Protein AF-A0A1B6HWA6-F1 (afdb_monomer)

Organism: NCBI:txid320908

Secondary structure (DSSP, 8-state):
--TT--GGG-TTPPPP-S-----EETTEEHHHHHHTT-TT----S--SS--HHHH--TTS-----STT---PPP----TT----------S-S---S-----

Solvent-accessible surface area (backbone atoms only — not comparable to full-atom values): 7820 Å² total; per-residue (Å²): 133,78,82,90,67,75,73,89,80,54,92,79,66,84,78,88,86,73,74,86,76,92,54,65,55,96,92,36,56,51,63,62,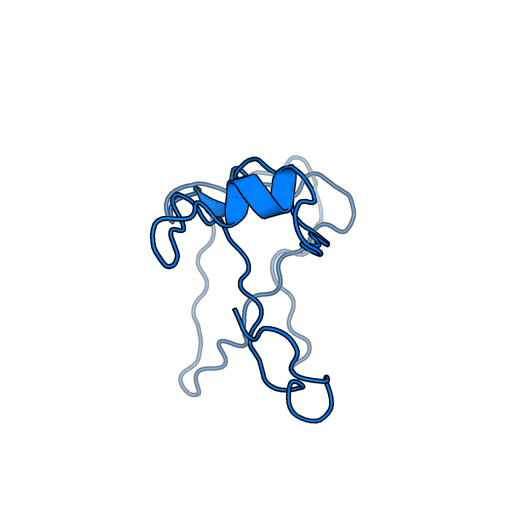35,31,74,69,51,45,94,86,35,76,81,76,98,74,71,100,62,77,56,68,83,65,73,56,54,97,86,55,87,84,82,78,86,56,92,87,59,79,80,87,74,77,89,76,82,48,98,85,65,83,89,87,84,84,87,86,88,77,92,67,94,75,83,88,89,81,88,81,93,124

pLDDT: mean 82.4, std 12.28, range [50.31, 95.62]

Structure (mmCIF, N/CA/C/O backbone):
data_AF-A0A1B6HWA6-F1
#
_entry.id   AF-A0A1B6HWA6-F1
#
loop_
_atom_site.group_PDB
_atom_site.id
_atom_site.type_symbol
_atom_site.label_atom_id
_atom_site.label_alt_id
_atom_site.label_comp_id
_atom_site.label_asym_id
_atom_site.label_entity_id
_atom_site.label_seq_id
_atom_site.pdbx_PDB_ins_code
_atom_site.Cartn_x
_atom_site.Cartn_y
_atom_site.Cartn_z
_atom_site.occupancy
_atom_site.B_iso_or_equiv
_atom_site.auth_seq_id
_atom_site.auth_comp_id
_atom_site.auth_asym_id
_atom_site.auth_atom_id
_atom_site.pdbx_PDB_model_num
ATOM 1 N N . GLY A 1 1 ? -3.814 -5.567 22.502 1.00 50.31 1 GLY A N 1
ATOM 2 C CA . GLY A 1 1 ? -3.941 -4.117 22.739 1.00 50.31 1 GLY A CA 1
ATOM 3 C C . GLY A 1 1 ? -3.300 -3.801 24.067 1.00 50.31 1 GLY A C 1
ATOM 4 O O . GLY A 1 1 ? -3.639 -4.461 25.038 1.00 50.31 1 GLY A O 1
ATOM 5 N N . GLN A 1 2 ? -2.345 -2.876 24.095 1.00 58.22 2 GLN A N 1
ATOM 6 C CA . GLN A 1 2 ? -1.526 -2.597 25.281 1.00 58.22 2 GLN A CA 1
ATOM 7 C C . GLN A 1 2 ? -2.215 -1.713 26.339 1.00 58.22 2 GLN A C 1
ATOM 9 O O . GLN A 1 2 ? -1.587 -1.381 27.327 1.00 58.22 2 GLN A O 1
ATOM 14 N N . GLY A 1 3 ? -3.508 -1.391 26.215 1.00 63.00 3 GLY A N 1
ATOM 15 C CA . GLY A 1 3 ? -4.258 -0.726 27.290 1.00 63.00 3 GLY A CA 1
ATOM 16 C C . GLY A 1 3 ? -3.696 0.653 27.663 1.00 63.00 3 GLY A C 1
ATOM 17 O O . GLY A 1 3 ? -3.472 1.471 26.782 1.00 63.00 3 GLY A O 1
ATOM 18 N N . ASP A 1 4 ? -3.501 0.891 28.962 1.00 60.31 4 ASP A N 1
ATOM 19 C CA . ASP A 1 4 ? -3.075 2.165 29.574 1.00 60.31 4 ASP A CA 1
ATOM 20 C C . ASP A 1 4 ? -1.556 2.214 29.850 1.00 60.31 4 ASP A C 1
ATOM 22 O O . ASP A 1 4 ? -1.097 2.732 30.866 1.00 60.31 4 ASP A O 1
ATOM 26 N N . PHE A 1 5 ? -0.750 1.576 28.996 1.00 61.00 5 PHE A N 1
ATOM 27 C CA . PHE A 1 5 ? 0.706 1.617 29.134 1.00 61.00 5 PHE A CA 1
ATOM 28 C C . PHE A 1 5 ? 1.262 2.913 28.537 1.00 61.00 5 PHE A C 1
ATOM 30 O O . PHE A 1 5 ? 1.055 3.208 27.361 1.00 61.00 5 PHE A O 1
ATOM 37 N N . SER A 1 6 ? 1.984 3.679 29.358 1.00 58.91 6 SER A N 1
ATOM 38 C CA . SER A 1 6 ? 2.620 4.931 28.957 1.00 58.91 6 SER A CA 1
ATOM 39 C C . SER A 1 6 ? 3.917 4.690 28.174 1.00 58.91 6 SER A C 1
ATOM 41 O O . SER A 1 6 ? 4.713 3.800 28.471 1.00 58.91 6 SER A O 1
ATOM 43 N N . GLU A 1 7 ? 4.099 5.517 27.149 1.00 55.41 7 GLU A N 1
ATOM 44 C CA . GLU A 1 7 ? 4.955 5.383 25.960 1.00 55.41 7 GLU A CA 1
ATOM 45 C C . GLU A 1 7 ? 6.469 5.175 26.182 1.00 55.41 7 GLU A C 1
ATOM 47 O O . GLU A 1 7 ? 7.207 4.976 25.217 1.00 55.41 7 GLU A O 1
ATOM 52 N N . LEU A 1 8 ? 6.967 5.175 27.424 1.00 55.25 8 LEU A N 1
ATOM 53 C CA . LEU A 1 8 ? 8.404 5.273 27.723 1.00 55.25 8 LEU A CA 1
ATOM 54 C C . LEU A 1 8 ? 9.242 4.059 27.262 1.00 55.25 8 LEU A C 1
ATOM 56 O O . LEU A 1 8 ? 10.463 4.156 27.192 1.00 55.25 8 LEU A O 1
ATOM 60 N N . PHE A 1 9 ? 8.609 2.932 26.921 1.00 54.94 9 PHE A N 1
ATOM 61 C CA . PHE A 1 9 ? 9.296 1.688 26.533 1.00 54.94 9 PHE A CA 1
ATOM 62 C C . PHE A 1 9 ? 8.869 1.126 25.168 1.00 54.94 9 PHE A C 1
ATOM 64 O O . PHE A 1 9 ? 9.230 0.002 24.827 1.00 5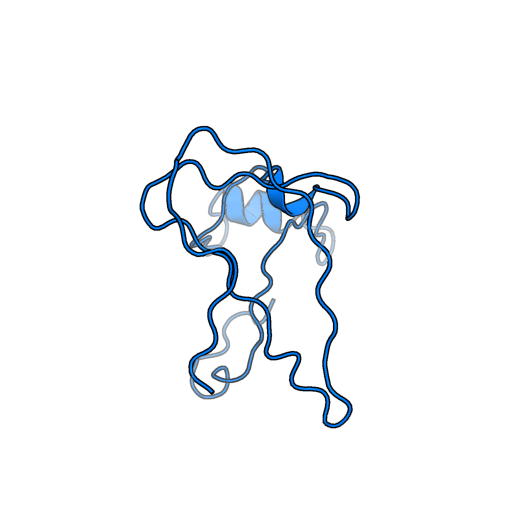4.94 9 PHE A O 1
ATOM 71 N N . LEU A 1 10 ? 8.099 1.879 24.375 1.00 56.84 10 LEU A N 1
ATOM 72 C CA . LEU A 1 10 ? 7.446 1.361 23.162 1.00 56.84 10 LEU A CA 1
ATOM 73 C C . LEU A 1 10 ? 8.151 1.730 21.851 1.00 56.84 10 LEU A C 1
ATOM 75 O O . LEU A 1 10 ? 7.665 1.380 20.778 1.00 56.84 10 LEU A O 1
ATOM 79 N N . GLY A 1 11 ? 9.329 2.356 21.918 1.00 53.75 11 GLY A N 1
ATOM 80 C CA . GLY A 1 11 ? 10.109 2.776 20.743 1.00 53.75 11 GLY A CA 1
ATOM 81 C C . GLY A 1 11 ? 10.578 1.647 19.809 1.00 53.75 11 GLY A C 1
ATOM 82 O O . GLY A 1 11 ? 11.199 1.929 18.788 1.00 53.75 11 GLY A O 1
ATOM 83 N N . HIS A 1 12 ? 10.294 0.382 20.136 1.00 59.97 12 HIS A N 1
ATOM 84 C CA . HIS A 1 12 ? 10.663 -0.798 19.346 1.00 59.97 12 HIS A CA 1
ATOM 85 C C . HIS A 1 12 ? 9.465 -1.672 18.937 1.00 59.97 12 HIS A C 1
ATOM 87 O O . HIS A 1 12 ? 9.659 -2.793 18.474 1.00 59.97 12 HIS A O 1
ATOM 93 N N . GLY A 1 13 ? 8.227 -1.202 19.127 1.00 61.81 13 GLY A N 1
ATOM 94 C CA . GLY A 1 13 ? 7.049 -1.913 18.635 1.00 61.81 13 GLY A CA 1
ATOM 95 C C . GLY A 1 13 ? 6.906 -1.750 17.124 1.00 61.81 13 GLY A C 1
ATOM 96 O O . GLY A 1 13 ? 6.794 -0.625 16.639 1.00 61.81 13 GLY A O 1
ATOM 97 N N . GLU A 1 14 ? 6.886 -2.854 16.377 1.00 68.50 14 GLU A N 1
ATOM 98 C CA . GLU A 1 14 ? 6.497 -2.797 14.968 1.00 68.50 14 GLU A CA 1
ATOM 99 C C . GLU A 1 14 ? 4.997 -2.512 14.856 1.00 68.50 14 GLU A C 1
ATOM 101 O O . GLU A 1 14 ? 4.156 -3.229 15.406 1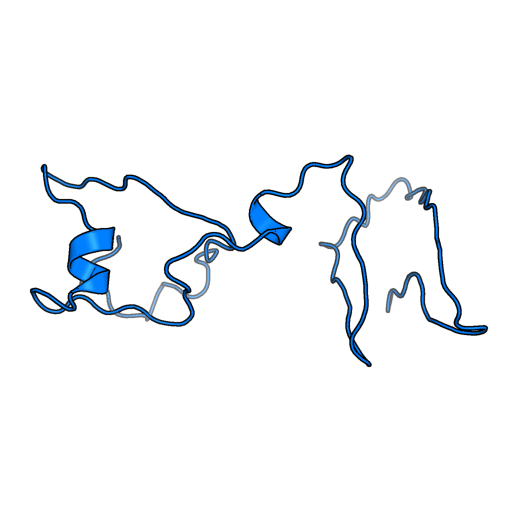.00 68.50 14 GLU A O 1
ATOM 106 N N . TRP A 1 15 ? 4.659 -1.438 14.146 1.00 74.00 15 TRP A N 1
ATOM 107 C CA . TRP A 1 15 ? 3.277 -1.099 13.834 1.00 74.00 15 TRP A CA 1
ATOM 108 C C . TRP A 1 15 ? 2.764 -2.007 12.721 1.00 74.00 15 TRP A C 1
ATOM 110 O O . TRP A 1 15 ? 3.429 -2.207 11.705 1.00 74.00 15 TRP A O 1
ATOM 120 N N . THR A 1 16 ? 1.556 -2.539 12.884 1.00 81.50 16 THR A N 1
ATOM 121 C CA . THR A 1 16 ? 0.924 -3.340 11.835 1.00 81.50 16 THR A CA 1
ATOM 122 C C . THR A 1 16 ? 0.512 -2.439 10.673 1.00 81.50 16 THR A C 1
ATOM 124 O O . THR A 1 16 ? -0.310 -1.541 10.844 1.00 81.50 16 THR A O 1
ATOM 127 N N . ARG A 1 17 ? 1.056 -2.700 9.481 1.00 85.12 17 ARG A N 1
ATOM 128 C CA . ARG A 1 17 ? 0.614 -2.094 8.220 1.00 85.12 17 ARG A CA 1
ATOM 129 C C . ARG A 1 17 ? -0.118 -3.154 7.400 1.00 85.12 17 ARG A C 1
ATOM 131 O O . ARG A 1 17 ? 0.516 -4.045 6.849 1.00 85.12 17 ARG A O 1
ATOM 138 N N . GLY A 1 18 ? -1.442 -3.069 7.356 1.00 88.56 18 GLY A N 1
ATOM 139 C CA . GLY A 1 18 ? -2.290 -4.038 6.669 1.00 88.56 18 GLY A CA 1
ATOM 140 C C . GLY A 1 18 ? -3.733 -3.960 7.146 1.00 88.56 18 GLY A C 1
ATOM 141 O O . GLY A 1 18 ? -4.132 -2.990 7.793 1.00 88.56 18 GLY A O 1
ATOM 142 N N . CYS A 1 19 ? -4.503 -5.001 6.852 1.00 91.38 19 CYS A N 1
ATOM 143 C CA . CYS A 1 19 ? -5.910 -5.079 7.220 1.00 91.38 19 CYS A CA 1
ATOM 144 C C . CYS A 1 19 ? -6.138 -6.001 8.413 1.00 91.38 19 CYS A C 1
ATOM 146 O O . CYS A 1 19 ? -5.460 -7.011 8.594 1.00 91.38 19 CYS A O 1
ATOM 148 N N . LEU A 1 20 ? -7.118 -5.636 9.238 1.00 91.25 20 LEU A N 1
ATOM 149 C CA . LEU A 1 20 ? -7.505 -6.392 10.417 1.00 91.25 20 LEU A CA 1
ATOM 150 C C . LEU A 1 20 ? -9.032 -6.471 10.480 1.00 91.25 20 LEU A C 1
ATOM 152 O O . LEU A 1 20 ? -9.712 -5.447 10.433 1.00 91.25 20 LEU A O 1
ATOM 156 N N . ALA A 1 21 ? -9.561 -7.685 10.604 1.00 92.31 21 ALA A N 1
ATOM 157 C CA . ALA A 1 21 ? -10.992 -7.960 10.675 1.00 92.31 21 ALA A CA 1
ATOM 158 C C . ALA A 1 21 ? -11.306 -8.916 11.834 1.00 92.31 21 ALA A C 1
ATOM 160 O O . ALA A 1 21 ? -10.414 -9.574 12.367 1.00 92.31 21 ALA A O 1
ATOM 161 N N . ASP A 1 22 ? -12.575 -8.944 12.249 1.00 91.19 22 ASP A N 1
ATOM 162 C CA . ASP A 1 22 ? -13.133 -9.918 13.202 1.00 91.19 22 ASP A CA 1
ATOM 163 C C . ASP A 1 22 ? -12.389 -10.058 14.540 1.00 91.19 22 ASP A C 1
ATOM 165 O O . ASP A 1 22 ? -12.346 -11.118 15.165 1.00 91.19 22 ASP A O 1
ATOM 169 N N . VAL A 1 23 ? -11.834 -8.951 15.038 1.00 91.62 23 VAL A N 1
ATOM 170 C CA . VAL A 1 23 ? -11.121 -8.945 16.318 1.00 91.62 23 VAL A CA 1
ATOM 171 C C . VAL A 1 23 ? -12.113 -8.945 17.473 1.00 91.62 23 VAL A C 1
ATOM 173 O O . VAL A 1 23 ? -12.843 -7.973 17.708 1.00 91.62 23 VAL A O 1
ATOM 176 N N . VAL A 1 24 ? -12.085 -10.028 18.244 1.00 93.75 24 VAL A N 1
ATOM 177 C CA . VAL A 1 24 ? -12.900 -10.203 19.444 1.00 93.75 24 VAL A CA 1
ATOM 178 C C . VAL A 1 24 ? -11.999 -10.360 20.662 1.00 93.75 24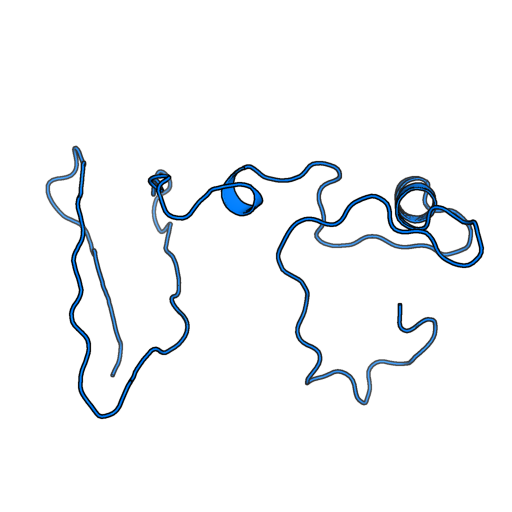 VAL A C 1
ATOM 180 O O . VAL A 1 24 ? -11.080 -11.175 20.6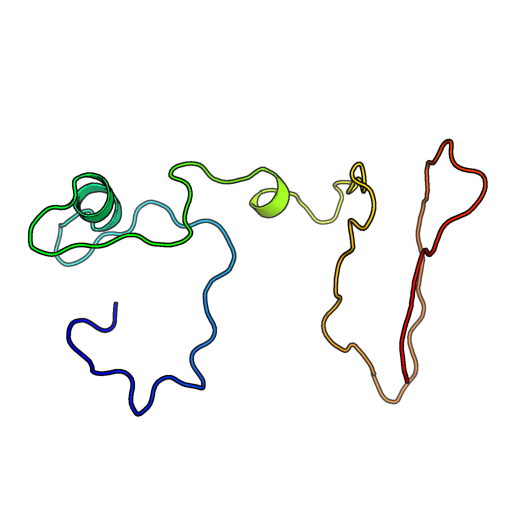76 1.00 93.75 24 VAL A O 1
ATOM 183 N N . TYR A 1 25 ? -12.290 -9.600 21.714 1.00 90.00 25 TYR A N 1
ATOM 184 C CA . TYR A 1 25 ? -11.641 -9.734 23.014 1.00 90.00 25 TYR A CA 1
ATOM 185 C C . TYR A 1 25 ? -12.705 -9.865 24.099 1.00 90.00 25 TYR A C 1
ATOM 187 O O . TYR A 1 25 ? -13.562 -8.994 24.225 1.00 90.00 25 TYR A O 1
ATOM 195 N N . ASN A 1 26 ? -12.684 -10.955 24.870 1.00 92.94 26 ASN A N 1
ATOM 196 C CA . ASN A 1 26 ? -13.681 -11.240 25.913 1.00 92.94 26 ASN A CA 1
ATOM 197 C C . ASN A 1 26 ? -15.139 -11.094 25.425 1.00 92.94 26 ASN A C 1
ATOM 199 O O . ASN A 1 26 ? -15.970 -10.473 26.085 1.00 92.94 26 ASN A O 1
ATOM 203 N N . GLY A 1 27 ? -15.440 -11.616 24.230 1.00 92.75 27 GLY A N 1
ATOM 204 C CA . GLY A 1 27 ? -16.775 -11.535 23.619 1.00 92.75 27 GLY A CA 1
ATOM 205 C C . GLY A 1 27 ? -17.155 -10.154 23.070 1.00 92.75 27 GLY A C 1
ATOM 206 O O . GLY A 1 27 ? -18.271 -9.964 22.596 1.00 92.75 27 GLY A O 1
ATOM 207 N N . VAL A 1 28 ? -16.244 -9.182 23.107 1.00 90.25 28 VAL A N 1
ATOM 208 C CA . VAL A 1 28 ? -16.457 -7.830 22.592 1.00 90.25 28 VAL A CA 1
ATOM 209 C C . VAL A 1 28 ? -15.780 -7.667 21.238 1.00 90.25 28 VAL A C 1
ATOM 211 O O . VAL A 1 28 ? -14.572 -7.863 21.128 1.00 90.25 28 VAL A O 1
ATOM 214 N N . ASN A 1 29 ? -16.532 -7.209 20.235 1.00 91.88 29 ASN A N 1
ATOM 215 C CA . ASN A 1 29 ? -15.961 -6.731 18.976 1.00 91.88 29 ASN A CA 1
ATOM 216 C C . ASN A 1 29 ? -15.237 -5.393 19.212 1.00 91.88 29 ASN A C 1
ATOM 218 O O . ASN A 1 29 ? -15.868 -4.343 19.385 1.00 91.88 29 ASN A O 1
ATOM 222 N N . VAL A 1 30 ? -13.905 -5.437 19.264 1.00 90.62 30 VAL A N 1
ATOM 223 C CA . VAL A 1 30 ? -13.093 -4.266 19.629 1.00 90.62 30 VAL A CA 1
ATOM 224 C C . VAL A 1 30 ? -13.045 -3.229 18.510 1.00 90.62 30 VAL A C 1
ATOM 226 O O . VAL A 1 30 ? -13.075 -2.034 18.799 1.00 90.62 30 VAL A O 1
ATOM 229 N N . LEU A 1 31 ? -13.059 -3.665 17.245 1.00 91.38 31 LEU A N 1
ATOM 230 C CA . LEU A 1 31 ? -13.048 -2.770 16.084 1.00 91.38 31 LEU A CA 1
ATOM 231 C C . LEU A 1 31 ? -14.354 -1.980 15.988 1.00 91.38 31 LEU A C 1
ATOM 233 O O . LEU A 1 31 ? -14.338 -0.773 15.757 1.00 91.38 31 LEU A O 1
ATOM 237 N N . GLN A 1 32 ? -15.492 -2.627 16.249 1.00 91.56 32 GLN A N 1
ATOM 238 C CA . GLN A 1 32 ? -16.788 -1.955 16.278 1.00 91.56 32 GLN A CA 1
ATOM 239 C C . GLN A 1 32 ? -16.863 -0.911 17.397 1.00 91.56 32 GLN A C 1
ATOM 241 O O . GLN A 1 32 ? -17.368 0.188 17.161 1.00 91.56 32 GLN A O 1
ATOM 246 N N . ARG A 1 33 ? -16.336 -1.215 18.593 1.00 90.88 33 ARG A N 1
ATOM 247 C CA . ARG A 1 33 ? -16.271 -0.235 19.689 1.00 90.88 33 ARG A CA 1
ATOM 248 C C . ARG A 1 33 ? -15.377 0.952 19.347 1.00 90.88 33 ARG A C 1
ATOM 250 O O . ARG A 1 33 ? -15.811 2.082 19.552 1.00 90.88 33 ARG A O 1
ATOM 257 N N . ALA A 1 34 ? -14.196 0.697 18.778 1.00 90.88 34 ALA A N 1
ATOM 258 C CA . ALA A 1 34 ? -13.284 1.739 18.310 1.00 90.88 34 ALA A CA 1
ATOM 259 C C . ALA A 1 34 ? -13.942 2.642 17.257 1.00 90.88 34 ALA A C 1
ATOM 261 O O . ALA A 1 34 ? -13.880 3.866 17.366 1.00 90.88 34 ALA A O 1
ATOM 262 N N . ARG A 1 35 ? -14.682 2.055 16.307 1.00 90.38 35 ARG A N 1
ATOM 263 C CA . ARG A 1 35 ? -15.445 2.797 15.292 1.00 90.38 35 ARG A CA 1
ATOM 264 C C . ARG A 1 35 ? -16.517 3.696 15.889 1.00 90.38 35 ARG A C 1
ATOM 266 O O . ARG A 1 35 ? -16.740 4.796 15.397 1.00 90.38 35 ARG A O 1
ATOM 273 N N . GLN A 1 36 ? -17.179 3.229 16.943 1.00 91.75 36 GLN A N 1
ATOM 274 C CA . GLN A 1 36 ? -18.235 3.964 17.637 1.00 91.75 36 GLN A CA 1
ATOM 275 C C . GLN A 1 36 ? -17.703 4.911 18.730 1.00 91.75 36 GLN A C 1
ATOM 277 O O . GLN A 1 36 ? -18.504 5.589 19.368 1.00 91.75 36 GLN A O 1
ATOM 282 N N . ARG A 1 37 ? -16.378 4.973 18.949 1.00 86.50 37 ARG A N 1
ATOM 283 C CA . ARG A 1 37 ? -15.717 5.781 19.993 1.00 86.50 37 ARG A CA 1
ATOM 284 C C . ARG A 1 37 ? -16.264 5.526 21.410 1.00 86.50 37 ARG A C 1
ATOM 286 O O . ARG A 1 37 ? -16.401 6.441 22.220 1.00 86.50 37 ARG A O 1
ATOM 293 N N . ILE A 1 38 ? -16.595 4.272 21.722 1.00 88.19 38 ILE A N 1
ATOM 294 C CA . ILE A 1 38 ? -17.182 3.877 23.013 1.00 88.19 38 ILE A CA 1
ATOM 295 C C . ILE A 1 38 ? -16.084 3.619 24.056 1.00 88.19 38 ILE A C 1
ATOM 297 O O . ILE A 1 38 ? -15.060 3.015 23.757 1.00 88.19 38 ILE A O 1
ATOM 301 N N . ALA A 1 39 ? -16.332 3.997 25.3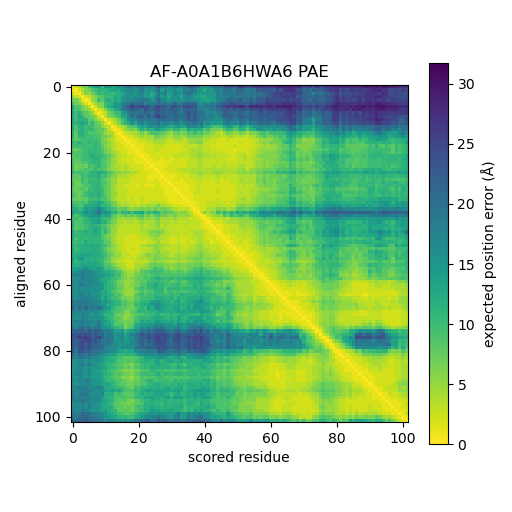16 1.00 79.06 39 ALA A N 1
ATOM 302 C CA . ALA A 1 39 ? -15.508 3.617 26.474 1.00 79.06 39 ALA A CA 1
ATOM 303 C C . ALA A 1 39 ? -14.007 3.957 26.329 1.00 79.06 39 ALA A C 1
ATOM 305 O O . ALA A 1 39 ? -13.148 3.117 26.584 1.00 79.06 39 ALA A O 1
ATOM 306 N N . LYS A 1 40 ? -13.709 5.208 25.946 1.00 80.12 40 LYS A N 1
ATOM 307 C CA . LYS A 1 40 ? -12.347 5.740 25.728 1.00 80.12 40 LYS A CA 1
ATOM 308 C C . LYS A 1 40 ? -11.560 5.057 24.598 1.00 80.12 40 LYS A C 1
ATOM 310 O O . LYS A 1 40 ? -10.337 5.110 24.588 1.00 80.12 40 LYS A O 1
ATOM 315 N N . SER A 1 41 ? -12.234 4.423 23.642 1.00 83.44 41 SER A N 1
ATOM 316 C CA . SER A 1 41 ? -11.565 3.915 22.446 1.00 83.44 41 SER A CA 1
ATOM 317 C C . SER A 1 41 ? -11.172 5.056 21.505 1.00 83.44 41 SER A C 1
ATOM 319 O O . SER A 1 41 ? -12.014 5.909 21.207 1.00 83.44 41 SER A O 1
ATOM 321 N N . ASP A 1 42 ? -9.955 5.009 20.971 1.00 83.00 42 ASP A N 1
ATOM 322 C CA . ASP A 1 42 ? -9.491 5.924 19.932 1.00 83.00 42 ASP A CA 1
ATOM 323 C C . ASP A 1 42 ? -8.962 5.160 18.711 1.00 83.00 42 ASP A C 1
ATOM 325 O O . ASP A 1 42 ? -8.541 4.006 18.814 1.00 83.00 42 ASP A O 1
ATOM 329 N N . ALA A 1 43 ? -9.042 5.799 17.548 1.00 85.69 43 ALA A N 1
ATOM 330 C CA . ALA A 1 43 ? -8.629 5.251 16.266 1.00 85.69 43 ALA A CA 1
ATOM 331 C C . ALA A 1 43 ? -7.931 6.349 15.462 1.00 85.69 43 ALA A C 1
ATOM 333 O O . ALA A 1 43 ? -8.542 7.372 15.145 1.00 85.69 43 ALA A O 1
ATOM 334 N N . GLN A 1 44 ? -6.661 6.120 15.137 1.00 84.69 44 GLN A N 1
ATOM 335 C CA . GLN A 1 44 ? -5.781 7.076 14.469 1.00 84.69 44 GLN A CA 1
ATOM 336 C C . GLN A 1 44 ? -5.128 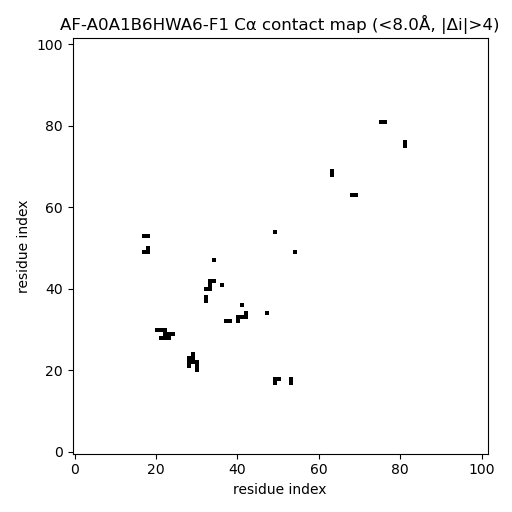6.409 13.262 1.00 84.69 44 GLN A C 1
ATOM 338 O O . GLN A 1 44 ? -4.754 5.242 13.341 1.00 84.69 44 GLN A O 1
ATOM 343 N N . SER A 1 45 ? -4.989 7.149 12.160 1.00 86.56 45 SER A N 1
ATOM 344 C CA . SER A 1 45 ? -4.310 6.685 10.938 1.00 86.56 45 SER A CA 1
ATOM 345 C C . SER A 1 45 ? -4.845 5.362 10.365 1.00 86.56 45 SER A C 1
ATOM 347 O O . SER A 1 45 ? -4.076 4.551 9.855 1.00 86.56 45 SER A O 1
ATOM 349 N N . ILE A 1 46 ? -6.163 5.141 10.437 1.00 88.31 46 ILE A N 1
ATOM 350 C CA . ILE A 1 46 ? -6.829 3.968 9.854 1.00 88.31 46 ILE A CA 1
ATOM 351 C C . ILE A 1 46 ? -7.961 4.367 8.910 1.00 88.31 46 ILE A C 1
ATOM 353 O O . ILE A 1 46 ? -8.561 5.437 9.040 1.00 88.31 46 ILE A O 1
ATOM 357 N N . THR A 1 47 ? -8.320 3.442 8.028 1.00 90.50 47 THR A N 1
ATOM 358 C CA . THR A 1 47 ? -9.569 3.448 7.266 1.00 90.50 47 THR A CA 1
ATOM 359 C C . THR A 1 47 ? -10.436 2.260 7.701 1.00 90.50 47 THR A C 1
ATOM 361 O O . THR A 1 47 ? -9.932 1.243 8.171 1.00 90.50 47 THR A O 1
ATOM 364 N N . TRP A 1 48 ? -11.766 2.380 7.597 1.00 91.06 48 TRP A N 1
ATOM 365 C CA . TRP A 1 48 ? -12.705 1.310 8.002 1.00 91.06 48 TRP A CA 1
ATOM 366 C C . TRP A 1 48 ? -13.003 0.299 6.886 1.00 91.06 48 TRP A C 1
ATOM 368 O O . TRP A 1 48 ? -13.922 -0.511 7.003 1.00 91.06 48 TRP A O 1
ATOM 378 N N . ASN A 1 49 ? -12.236 0.372 5.805 1.00 91.31 49 ASN A N 1
ATOM 379 C CA . ASN A 1 49 ? -12.186 -0.563 4.695 1.00 91.31 49 ASN A CA 1
ATOM 380 C C . ASN A 1 49 ? -10.743 -1.055 4.529 1.00 91.31 49 ASN A C 1
ATOM 382 O O . ASN A 1 49 ? -9.799 -0.346 4.882 1.00 91.31 49 ASN A O 1
ATOM 386 N N . CYS A 1 50 ? -10.589 -2.260 3.983 1.00 89.75 50 CYS A N 1
ATOM 387 C CA . CYS A 1 50 ? -9.287 -2.723 3.533 1.00 89.75 50 CYS A CA 1
ATOM 388 C C . CYS A 1 50 ? -8.961 -2.060 2.193 1.00 89.75 50 CYS A C 1
ATOM 390 O O . CYS A 1 50 ? -9.825 -1.974 1.316 1.00 89.75 50 CYS A O 1
ATOM 392 N N . ALA A 1 51 ? -7.749 -1.531 2.071 1.00 87.94 51 ALA A N 1
ATOM 393 C CA . ALA A 1 51 ? -7.281 -0.930 0.835 1.00 87.94 51 ALA A CA 1
ATOM 394 C C . ALA A 1 51 ? -6.747 -2.028 -0.099 1.00 87.94 51 ALA A C 1
ATOM 396 O O . ALA A 1 51 ? -6.199 -3.027 0.370 1.00 87.94 51 ALA A O 1
ATOM 397 N N . ALA A 1 52 ? -6.937 -1.866 -1.411 1.00 84.75 52 ALA A N 1
ATOM 398 C CA . ALA A 1 52 ? -6.662 -2.924 -2.386 1.00 84.75 52 ALA A CA 1
ATOM 399 C C . ALA A 1 52 ? -5.186 -3.354 -2.398 1.00 84.75 52 ALA A C 1
ATOM 401 O O 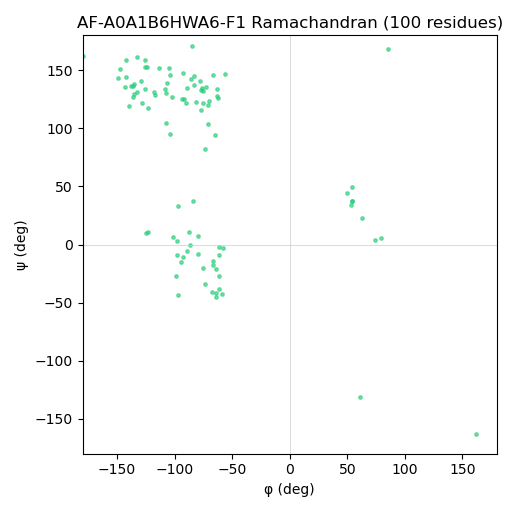. ALA A 1 52 ? -4.891 -4.506 -2.697 1.00 84.75 52 ALA A O 1
ATOM 402 N N . GLU A 1 53 ? -4.263 -2.465 -2.023 1.00 82.88 53 GLU A N 1
ATOM 403 C CA . GLU A 1 53 ? -2.840 -2.780 -1.889 1.00 82.88 53 GLU A CA 1
ATOM 404 C C . GLU A 1 53 ? -2.532 -3.810 -0.792 1.00 82.88 53 GLU A C 1
ATOM 406 O O . GLU A 1 53 ? -1.477 -4.436 -0.837 1.00 82.88 53 GLU A O 1
ATOM 411 N N . PHE A 1 54 ? -3.426 -3.995 0.184 1.00 86.50 54 PHE A N 1
ATOM 412 C CA . PHE A 1 54 ? -3.257 -4.969 1.267 1.00 86.50 54 PHE A CA 1
ATOM 413 C C . PHE A 1 54 ? -3.935 -6.314 0.987 1.00 86.50 54 PHE A C 1
ATOM 415 O O . PHE A 1 54 ? -3.608 -7.291 1.656 1.00 86.50 54 PHE A O 1
ATOM 422 N N . ASP A 1 55 ? -4.829 -6.363 -0.003 1.00 84.75 55 ASP A N 1
ATOM 423 C CA . ASP A 1 55 ? -5.439 -7.596 -0.519 1.00 84.75 55 ASP A CA 1
ATOM 424 C C . ASP A 1 55 ? -4.742 -8.104 -1.799 1.00 84.75 55 ASP A C 1
ATOM 426 O O . ASP A 1 55 ? -5.030 -9.206 -2.268 1.00 84.75 55 ASP A O 1
ATOM 430 N N . ALA A 1 56 ? -3.834 -7.312 -2.380 1.00 84.50 56 ALA A N 1
ATOM 431 C CA . ALA A 1 56 ? -3.109 -7.660 -3.596 1.00 84.50 56 ALA A CA 1
ATOM 432 C C . ALA A 1 56 ? -2.217 -8.897 -3.395 1.00 84.50 56 ALA A C 1
ATOM 434 O O . ALA A 1 56 ? -1.471 -9.001 -2.417 1.00 84.50 56 ALA A O 1
ATOM 435 N N . SER A 1 57 ? -2.276 -9.831 -4.345 1.00 85.44 57 SER A N 1
ATOM 436 C CA . SER A 1 57 ? -1.404 -11.006 -4.361 1.00 85.44 57 SER A CA 1
ATOM 437 C C . SER A 1 57 ? -0.057 -10.700 -5.025 1.00 85.44 57 SER A C 1
ATOM 439 O O . SER A 1 57 ? 0.135 -9.642 -5.623 1.00 85.44 57 SER A O 1
ATOM 441 N N . VAL A 1 58 ? 0.893 -11.636 -4.937 1.00 82.62 58 VAL A N 1
ATOM 442 C CA . VAL A 1 58 ? 2.232 -11.471 -5.538 1.00 82.62 58 VAL A CA 1
ATOM 443 C C . VAL A 1 58 ? 2.206 -11.435 -7.068 1.00 82.62 58 VAL A C 1
ATOM 445 O O . VAL A 1 58 ? 3.165 -10.988 -7.687 1.00 82.62 58 VAL A O 1
ATOM 448 N N . GLU A 1 59 ? 1.120 -11.904 -7.675 1.00 86.81 59 GLU A N 1
ATOM 449 C CA . GLU A 1 59 ? 0.887 -11.908 -9.118 1.00 86.81 59 GLU A CA 1
ATOM 450 C C . GLU A 1 59 ? 0.207 -10.627 -9.617 1.00 86.81 59 GLU A C 1
ATOM 452 O O . GLU A 1 59 ? -0.001 -10.475 -10.819 1.00 86.81 59 GLU A O 1
ATOM 457 N N . GLN A 1 60 ? -0.188 -9.728 -8.712 1.00 89.19 60 GLN A N 1
ATOM 458 C CA . GLN A 1 60 ? -0.887 -8.506 -9.073 1.00 89.19 60 GLN A CA 1
ATOM 459 C C . GLN A 1 60 ? 0.096 -7.355 -9.303 1.00 89.19 60 GLN A C 1
ATOM 461 O O . GLN A 1 60 ? 0.883 -6.995 -8.427 1.00 89.19 60 GLN A O 1
ATOM 466 N N . ASP A 1 61 ? -0.000 -6.736 -10.477 1.00 89.81 61 ASP A N 1
ATOM 467 C CA . ASP A 1 61 ? 0.823 -5.585 -10.835 1.00 89.81 61 ASP A CA 1
ATOM 468 C C . ASP A 1 61 ? 0.497 -4.351 -9.978 1.00 89.81 61 ASP A C 1
ATOM 470 O O . ASP A 1 61 ? -0.660 -4.075 -9.643 1.00 89.81 61 ASP A O 1
ATOM 474 N N . ILE A 1 62 ? 1.526 -3.551 -9.689 1.00 88.31 62 ILE A N 1
ATOM 475 C CA . ILE A 1 62 ? 1.400 -2.256 -9.008 1.00 88.31 62 ILE A CA 1
ATOM 476 C C . ILE A 1 62 ? 1.562 -1.097 -9.997 1.00 88.31 62 ILE A C 1
ATOM 478 O O . ILE A 1 62 ? 2.247 -1.211 -11.012 1.00 88.31 62 ILE A O 1
ATOM 482 N N . SER A 1 63 ? 0.941 0.046 -9.700 1.00 90.94 63 SER A N 1
ATOM 483 C CA . SER A 1 63 ? 1.010 1.251 -10.537 1.00 90.94 63 SER A CA 1
ATOM 484 C C . SER A 1 63 ? 1.468 2.466 -9.736 1.00 90.94 63 SER A C 1
ATOM 486 O O . SER A 1 63 ? 0.939 2.747 -8.664 1.00 90.94 63 SER A O 1
ATOM 488 N N . PHE A 1 64 ? 2.409 3.225 -10.297 1.00 92.06 64 PHE A N 1
ATOM 489 C CA . PHE A 1 64 ? 2.873 4.505 -9.760 1.00 92.06 64 PHE A CA 1
ATOM 490 C C . PHE A 1 64 ? 2.256 5.632 -10.594 1.00 92.06 64 PHE A C 1
ATOM 492 O O . PHE A 1 64 ? 2.744 5.942 -11.679 1.00 92.06 64 PHE A O 1
ATOM 499 N N . VAL A 1 65 ? 1.126 6.174 -10.130 1.00 91.31 65 VAL A N 1
ATOM 500 C CA . VAL A 1 65 ? 0.309 7.140 -10.895 1.00 91.31 65 VAL A CA 1
ATOM 501 C C . VAL A 1 65 ? 0.547 8.598 -10.501 1.00 91.31 65 VAL A C 1
ATOM 503 O O . VAL A 1 65 ? 0.364 9.487 -11.329 1.00 91.31 65 VAL A O 1
ATOM 506 N N . GLU A 1 66 ? 0.955 8.845 -9.257 1.00 90.31 66 GLU A N 1
ATOM 507 C CA . GLU A 1 66 ? 1.229 10.186 -8.738 1.00 90.31 66 GLU A CA 1
ATOM 508 C C . GLU A 1 66 ? 2.708 10.550 -8.894 1.00 90.31 66 GLU A C 1
ATOM 510 O O . GLU A 1 66 ? 3.598 9.698 -8.804 1.00 90.31 66 GLU A O 1
ATOM 515 N N . GLU A 1 67 ? 2.983 11.837 -9.102 1.00 86.75 67 GLU A N 1
ATOM 516 C CA . GLU A 1 67 ? 4.353 12.340 -9.133 1.00 86.75 67 GLU A CA 1
ATOM 517 C C . GLU A 1 67 ? 5.022 12.131 -7.768 1.00 86.75 67 GLU A C 1
ATOM 519 O O . GLU A 1 67 ? 4.486 12.503 -6.726 1.00 86.75 67 GLU A O 1
ATOM 524 N N . GLY A 1 68 ? 6.203 11.511 -7.773 1.00 87.88 68 GLY A N 1
ATOM 525 C CA . GLY A 1 68 ? 6.926 11.186 -6.546 1.00 87.88 68 GLY A CA 1
ATOM 526 C C . GLY A 1 68 ? 6.416 9.941 -5.816 1.00 87.88 68 GLY A C 1
ATOM 527 O O . GLY A 1 68 ? 6.927 9.646 -4.739 1.00 87.88 68 GLY A O 1
ATOM 528 N N . ALA A 1 69 ? 5.468 9.182 -6.375 1.00 90.94 69 ALA A N 1
ATOM 529 C CA . ALA A 1 69 ? 5.105 7.880 -5.827 1.00 90.94 69 ALA A CA 1
ATOM 530 C C . ALA A 1 69 ? 6.310 6.925 -5.881 1.00 90.94 69 ALA A C 1
ATOM 532 O O . ALA A 1 69 ? 6.906 6.712 -6.938 1.00 90.94 69 ALA A O 1
ATOM 533 N N . TYR A 1 70 ? 6.663 6.332 -4.740 1.00 92.19 70 TYR A N 1
ATOM 534 C CA . TYR A 1 70 ? 7.746 5.357 -4.636 1.00 92.19 70 TYR A CA 1
ATOM 535 C C . TYR A 1 70 ? 7.385 4.240 -3.659 1.00 92.19 70 TYR A C 1
ATOM 537 O O . TYR A 1 70 ? 6.538 4.398 -2.780 1.00 92.19 70 TYR A O 1
ATOM 545 N N . MET A 1 71 ? 8.070 3.108 -3.802 1.00 86.69 71 MET A N 1
ATOM 546 C CA . MET A 1 71 ? 8.040 2.014 -2.839 1.00 86.69 71 MET A CA 1
ATOM 547 C C . MET A 1 71 ? 9.440 1.833 -2.261 1.00 86.69 71 MET A C 1
ATOM 549 O O . MET A 1 71 ? 10.415 1.711 -3.001 1.00 86.69 71 MET A O 1
ATOM 553 N N . ALA A 1 72 ? 9.533 1.802 -0.934 1.00 86.25 72 ALA A N 1
ATOM 554 C CA . ALA A 1 72 ? 10.751 1.410 -0.246 1.00 86.25 72 ALA A CA 1
ATOM 555 C C . ALA A 1 72 ? 10.723 -0.101 -0.020 1.00 86.25 72 ALA A C 1
ATOM 557 O O . ALA A 1 72 ? 9.813 -0.623 0.625 1.00 86.25 72 ALA A O 1
ATOM 558 N N . LEU A 1 73 ? 11.725 -0.795 -0.545 1.00 80.00 73 LEU A N 1
ATOM 559 C CA . LEU A 1 73 ? 11.917 -2.209 -0.264 1.00 80.00 73 LEU A CA 1
ATOM 560 C C . LEU A 1 73 ? 12.800 -2.334 0.984 1.00 80.00 73 LEU A C 1
ATOM 562 O O . LEU A 1 73 ? 13.797 -1.610 1.090 1.00 80.00 73 LEU A O 1
ATOM 566 N N . PRO A 1 74 ? 12.452 -3.213 1.943 1.00 76.25 74 PRO A N 1
ATOM 567 C CA . PRO A 1 74 ? 13.314 -3.472 3.089 1.00 76.25 74 PRO A CA 1
ATOM 568 C C . PRO A 1 74 ? 14.690 -3.907 2.589 1.00 76.25 74 PRO A C 1
ATOM 570 O O . PRO A 1 74 ? 14.800 -4.526 1.537 1.00 76.25 74 PRO A O 1
ATOM 573 N N . ASN A 1 75 ? 15.747 -3.546 3.313 1.00 68.31 75 ASN A N 1
ATOM 574 C CA . ASN A 1 75 ? 17.108 -3.658 2.803 1.00 68.31 75 ASN A CA 1
ATOM 575 C C . ASN A 1 75 ? 17.514 -5.131 2.569 1.00 68.31 75 ASN A C 1
ATOM 577 O O . ASN A 1 75 ? 17.980 -5.806 3.485 1.00 68.31 75 ASN A O 1
ATOM 581 N N . ILE A 1 76 ? 17.341 -5.636 1.342 1.00 59.53 76 ILE A N 1
ATOM 582 C CA . ILE A 1 76 ? 17.666 -7.017 0.941 1.00 59.53 76 ILE A CA 1
ATOM 583 C C . ILE A 1 76 ? 19.154 -7.130 0.571 1.00 59.53 76 ILE A C 1
ATOM 585 O O . ILE A 1 76 ? 19.507 -7.812 -0.391 1.00 59.53 76 ILE A O 1
ATOM 589 N N . ILE A 1 77 ? 20.065 -6.442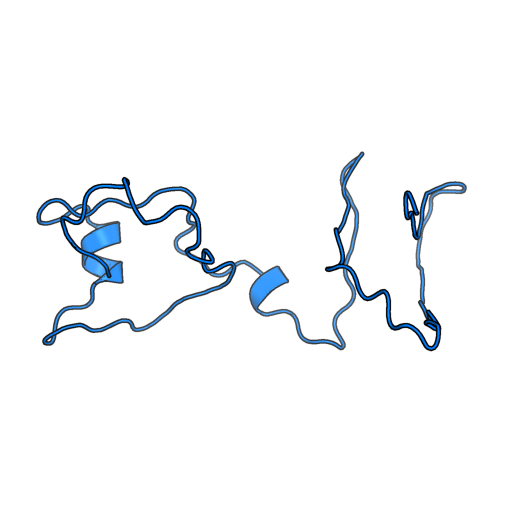 1.273 1.00 56.97 77 ILE A N 1
ATOM 590 C CA . ILE A 1 77 ? 21.506 -6.600 1.014 1.00 56.97 77 ILE A CA 1
ATOM 591 C C . ILE A 1 77 ? 21.940 -7.952 1.576 1.00 56.97 77 ILE A C 1
ATOM 593 O O . ILE A 1 77 ? 22.459 -8.087 2.684 1.00 56.97 77 ILE A O 1
ATOM 597 N N . ASN A 1 78 ? 21.701 -8.987 0.780 1.00 58.84 78 ASN A N 1
ATOM 598 C CA . ASN A 1 78 ? 22.273 -10.295 0.989 1.00 58.84 78 ASN A CA 1
ATOM 599 C C . ASN A 1 78 ? 23.740 -10.238 0.552 1.00 58.84 78 ASN A C 1
ATOM 601 O O . ASN A 1 78 ? 24.061 -9.756 -0.537 1.00 58.84 78 ASN A O 1
ATOM 605 N N . ARG A 1 79 ? 24.651 -10.754 1.386 1.00 64.19 79 ARG A N 1
ATOM 606 C CA . ARG A 1 79 ? 26.109 -10.734 1.126 1.00 64.19 79 ARG A CA 1
ATOM 607 C C . ARG A 1 79 ? 26.522 -11.492 -0.146 1.00 64.19 79 ARG A C 1
ATOM 609 O O . ARG A 1 79 ? 27.673 -11.415 -0.556 1.00 64.19 79 ARG A O 1
ATOM 616 N N . THR A 1 80 ? 25.592 -12.221 -0.754 1.00 75.94 80 THR A N 1
ATOM 617 C CA . THR A 1 80 ? 25.769 -13.028 -1.965 1.00 75.94 80 THR A CA 1
ATOM 618 C C . THR A 1 80 ? 25.309 -12.325 -3.248 1.00 75.94 80 THR A C 1
ATOM 620 O O . THR A 1 80 ? 25.367 -12.933 -4.313 1.00 75.94 80 THR A O 1
ATOM 623 N N . GLY A 1 81 ? 24.868 -11.063 -3.169 1.00 72.00 81 GLY A N 1
ATOM 624 C CA . GLY A 1 81 ? 24.306 -10.321 -4.301 1.00 72.00 81 GLY A CA 1
ATOM 625 C C . GLY A 1 81 ? 22.809 -10.579 -4.509 1.00 72.00 81 GLY A C 1
ATOM 626 O O . GLY A 1 81 ? 22.227 -11.480 -3.904 1.00 72.00 81 GLY A O 1
ATOM 627 N N . VAL A 1 82 ? 22.180 -9.758 -5.355 1.00 77.88 82 VAL A N 1
ATOM 628 C CA . VAL A 1 82 ? 20.739 -9.798 -5.662 1.00 77.88 82 VAL A CA 1
ATOM 629 C C . VAL A 1 82 ? 20.541 -9.665 -7.171 1.00 77.88 82 VAL A C 1
ATOM 631 O O . VAL A 1 82 ? 21.197 -8.844 -7.812 1.00 77.88 82 VAL A O 1
ATOM 634 N N . ARG A 1 83 ? 19.626 -10.460 -7.735 1.00 84.50 83 ARG A N 1
ATOM 635 C CA . ARG A 1 83 ? 19.147 -10.324 -9.116 1.00 84.50 83 ARG A CA 1
ATOM 636 C C . ARG A 1 83 ? 17.724 -9.777 -9.087 1.00 84.50 83 ARG A C 1
ATOM 638 O O . ARG A 1 83 ? 16.883 -10.330 -8.388 1.00 84.50 83 ARG A O 1
ATOM 645 N N . TRP A 1 84 ? 17.479 -8.732 -9.870 1.00 84.81 84 TRP A N 1
ATOM 646 C CA . TRP A 1 84 ? 16.154 -8.151 -10.074 1.00 84.81 84 TRP A CA 1
ATOM 647 C C . TRP A 1 84 ? 15.642 -8.511 -11.464 1.00 84.81 84 TRP A C 1
ATOM 649 O O . TRP A 1 84 ? 16.400 -8.487 -12.434 1.00 84.81 84 TRP A O 1
ATOM 659 N N . GLU A 1 85 ? 14.362 -8.841 -11.545 1.00 90.06 85 GLU A N 1
ATOM 660 C CA . GLU A 1 85 ? 13.637 -9.093 -12.784 1.00 90.06 85 GLU A CA 1
ATOM 661 C C . GLU A 1 85 ? 12.302 -8.360 -12.679 1.00 90.06 85 GLU A C 1
ATOM 663 O O . GLU A 1 85 ? 11.647 -8.428 -11.640 1.00 90.06 85 GLU A O 1
ATOM 668 N N . MET A 1 86 ? 11.957 -7.579 -13.702 1.00 88.50 86 MET A N 1
ATOM 669 C CA . MET A 1 86 ? 10.784 -6.711 -13.677 1.00 88.50 86 MET A CA 1
ATOM 670 C C . MET A 1 86 ? 10.196 -6.546 -15.075 1.00 88.50 86 MET A C 1
ATOM 672 O O . MET A 1 86 ? 10.935 -6.427 -16.054 1.00 88.50 86 MET A O 1
ATOM 676 N N . GLU A 1 87 ? 8.871 -6.489 -15.145 1.00 92.88 87 GLU A N 1
ATOM 677 C CA . GLU A 1 87 ? 8.115 -6.115 -16.336 1.00 92.88 87 GLU A CA 1
ATOM 678 C C . GLU A 1 87 ? 7.514 -4.723 -16.118 1.00 92.88 87 GLU A C 1
ATOM 680 O O . GLU A 1 87 ? 7.016 -4.412 -15.037 1.00 92.88 87 GLU A O 1
ATOM 685 N N . ILE A 1 88 ? 7.633 -3.841 -17.114 1.00 93.44 88 ILE A N 1
ATOM 686 C CA . ILE A 1 88 ? 7.260 -2.430 -16.972 1.00 93.44 88 ILE A CA 1
ATOM 687 C C . ILE A 1 88 ? 6.422 -1.999 -18.163 1.00 93.44 88 ILE A C 1
ATOM 689 O O . ILE A 1 88 ? 6.819 -2.155 -19.319 1.00 93.44 88 ILE A O 1
ATOM 693 N N . LYS A 1 89 ? 5.303 -1.343 -17.864 1.00 95.62 89 LYS A N 1
ATOM 694 C CA . LYS A 1 89 ? 4.466 -0.657 -18.842 1.00 95.62 89 LYS A CA 1
ATOM 695 C C . LYS A 1 89 ? 4.320 0.807 -18.447 1.00 95.62 89 LYS A C 1
ATOM 697 O O . LYS A 1 89 ? 3.766 1.118 -17.400 1.00 95.62 89 LYS A O 1
ATOM 702 N N . THR A 1 90 ? 4.803 1.711 -19.296 1.00 95.00 90 THR A N 1
ATOM 703 C CA . THR A 1 90 ? 4.733 3.159 -19.060 1.00 95.00 90 THR A CA 1
ATOM 704 C C . THR A 1 90 ? 4.583 3.929 -20.369 1.00 95.00 90 THR A C 1
ATOM 706 O O . THR A 1 90 ? 5.040 3.477 -21.418 1.00 95.00 90 THR A O 1
ATOM 709 N N . SER A 1 91 ? 3.936 5.093 -20.313 1.00 95.56 91 SER A N 1
ATOM 710 C CA . SER A 1 91 ? 3.915 6.079 -21.402 1.00 95.56 91 SER A CA 1
ATOM 711 C C . SER A 1 91 ? 5.024 7.129 -21.275 1.00 95.56 91 SER A C 1
ATOM 713 O O . SER A 1 91 ? 5.222 7.921 -22.194 1.00 95.56 91 SER A O 1
ATOM 715 N N . PHE A 1 92 ? 5.722 7.175 -20.138 1.00 92.88 92 PHE A N 1
ATOM 716 C CA . PHE A 1 92 ? 6.786 8.141 -19.885 1.00 92.88 92 PHE A CA 1
ATOM 717 C C . PHE A 1 92 ? 8.107 7.671 -20.491 1.00 92.88 92 PHE A C 1
ATOM 719 O O . PHE A 1 92 ? 8.491 6.512 -20.359 1.00 92.88 92 PHE A O 1
ATOM 726 N N . ALA A 1 93 ? 8.829 8.595 -21.124 1.00 93.06 93 ALA A N 1
ATOM 727 C CA . ALA A 1 93 ? 10.119 8.299 -21.743 1.00 93.06 93 ALA A CA 1
ATOM 728 C C . ALA A 1 93 ? 11.267 8.150 -20.726 1.00 93.06 93 ALA A C 1
ATOM 730 O O . ALA A 1 93 ? 12.307 7.589 -21.061 1.00 93.06 93 ALA A O 1
ATOM 731 N N . GLN A 1 94 ? 11.111 8.692 -19.513 1.00 92.44 94 GLN A N 1
ATOM 732 C CA . GLN A 1 94 ? 12.147 8.724 -18.479 1.00 92.44 94 GLN A CA 1
ATOM 733 C C . GLN A 1 94 ? 11.531 8.503 -17.096 1.00 92.44 94 GLN A C 1
ATOM 735 O O . GLN A 1 94 ? 10.427 8.973 -16.826 1.00 92.44 94 GLN A O 1
ATOM 740 N N . GLY A 1 95 ? 12.260 7.807 -16.223 1.00 91.19 95 GLY A N 1
ATOM 741 C CA . GLY A 1 95 ? 11.856 7.537 -14.846 1.00 91.19 95 GLY A CA 1
ATOM 742 C C . GLY A 1 95 ? 12.903 6.717 -14.094 1.00 91.19 95 GLY A C 1
ATOM 743 O O . GLY A 1 95 ? 13.776 6.097 -14.704 1.00 91.19 95 GLY A O 1
ATOM 744 N N . VAL A 1 96 ? 12.821 6.728 -12.764 1.00 92.31 96 VAL A N 1
ATOM 745 C CA . VAL A 1 96 ? 13.662 5.897 -11.891 1.00 92.31 96 VAL A CA 1
ATOM 746 C C . VAL A 1 96 ? 12.912 4.607 -11.578 1.00 92.31 96 VAL A C 1
ATOM 748 O O . VAL A 1 96 ? 11.787 4.653 -11.095 1.00 92.31 96 VAL A O 1
ATOM 751 N N . LEU A 1 97 ? 13.542 3.463 -11.854 1.00 90.88 97 LEU A N 1
ATOM 752 C CA . LEU A 1 97 ? 12.965 2.136 -11.604 1.00 90.88 97 LEU A CA 1
ATOM 753 C C . LEU A 1 97 ? 13.438 1.532 -10.280 1.00 90.88 97 LEU A C 1
ATOM 755 O O . LEU A 1 97 ? 12.648 0.975 -9.528 1.00 90.88 97 LEU A O 1
ATOM 759 N N . LEU A 1 98 ? 14.733 1.659 -9.991 1.00 90.25 98 LEU A N 1
ATOM 760 C CA . LEU A 1 98 ? 15.348 1.209 -8.750 1.00 90.25 98 LEU A CA 1
ATOM 761 C C . LEU A 1 98 ? 16.429 2.214 -8.355 1.00 90.25 98 LEU A C 1
ATOM 763 O O . LEU A 1 98 ? 17.229 2.634 -9.191 1.00 90.25 98 LEU A O 1
ATOM 767 N N . TYR A 1 99 ? 16.459 2.578 -7.078 1.00 88.12 99 TYR A N 1
ATOM 768 C CA . TYR A 1 99 ? 17.478 3.445 -6.504 1.00 88.12 99 TYR A CA 1
ATOM 769 C C . TYR A 1 99 ? 17.934 2.877 -5.162 1.00 88.12 99 TYR A C 1
ATOM 771 O O . TYR A 1 99 ? 17.119 2.448 -4.349 1.00 88.12 99 TYR A O 1
ATOM 779 N N . SER A 1 100 ? 19.245 2.885 -4.941 1.00 83.62 100 SER A N 1
ATOM 780 C CA . SER A 1 100 ? 19.872 2.556 -3.665 1.00 83.62 100 SER A CA 1
ATOM 781 C C . SER A 1 100 ? 20.990 3.560 -3.414 1.00 83.62 100 SER A C 1
ATOM 783 O O . SER A 1 100 ? 21.747 3.881 -4.331 1.00 83.62 100 SER A O 1
ATOM 785 N N . SER A 1 101 ? 21.085 4.063 -2.186 1.00 83.50 101 SER A N 1
ATOM 786 C CA . SER A 1 101 ? 22.123 5.015 -1.779 1.00 83.50 101 SER A CA 1
ATOM 787 C C . SER A 1 101 ? 23.475 4.361 -1.466 1.00 83.50 101 SER A C 1
ATOM 789 O O . SER A 1 101 ? 24.449 5.092 -1.286 1.00 83.50 101 SER A O 1
ATOM 791 N N . GLY A 1 102 ? 23.540 3.022 -1.427 1.00 65.31 102 GLY A N 1
ATOM 792 C CA . GLY A 1 102 ? 24.704 2.264 -0.948 1.00 65.31 102 GLY A CA 1
ATOM 793 C C . GLY A 1 102 ? 24.668 1.998 0.550 1.00 65.31 102 GLY A C 1
ATOM 794 O O . GLY A 1 102 ? 24.216 2.892 1.300 1.00 65.31 102 GLY A O 1
#

Foldseek 3Di:
DPPPDDDPPCPPDDDDDADDDDDDDPNDPLVVCLVVCPPPRHDPPDDPDGDVVRVDDPPDDDDDDDVPDDDDDDPPPDVVDDDDDDDDDDPDPDDDDDDDPD

Mean predicted aligned error: 9.83 Å

Radius of gyration: 19.74 Å; Cα contacts (8 Å, |Δi|>4): 28; chains: 1; bounding box: 44×25×51 Å

Sequence (102 aa):
GQGDFSELFLGHGEWTRGCLADVVYNGVNVLQRARQRIAKSDAQSITWNCAAEFDASVEQDISFVEEGAYMALPNIINRTGVRWEMEIKTSFAQGVLLYSSG